Protein AF-A0A1I0U341-F1 (afdb_monomer_lite)

Sequence (70 aa):
MLLLIASGVLVGGFVYTYQVGKRQKTQGEYDTSVGEKVAAHPYVRNPVFIAYIVFVALLLGYIAYVALQT

Structure (mmCIF, N/CA/C/O backbone):
data_AF-A0A1I0U341-F1
#
_entry.id   AF-A0A1I0U341-F1
#
loop_
_atom_site.group_PDB
_atom_site.id
_atom_site.type_symbol
_atom_site.label_atom_id
_atom_site.label_alt_id
_atom_site.label_comp_id
_atom_site.label_asym_id
_atom_site.label_entity_id
_atom_site.label_seq_id
_atom_site.pdbx_PDB_ins_code
_atom_site.Cartn_x
_atom_site.Cartn_y
_atom_site.Cartn_z
_atom_site.occupancy
_atom_site.B_iso_or_equiv
_atom_site.auth_seq_id
_atom_site.auth_comp_id
_atom_site.auth_asym_id
_atom_site.auth_atom_id
_atom_site.pdbx_PDB_model_num
ATOM 1 N N . MET A 1 1 ? -3.770 5.129 21.200 1.00 81.75 1 MET A N 1
ATOM 2 C CA . MET A 1 1 ? -2.606 4.591 20.456 1.00 81.75 1 MET A CA 1
ATOM 3 C C . MET A 1 1 ? -2.994 4.126 19.054 1.00 81.75 1 MET A C 1
ATOM 5 O O . MET A 1 1 ? -2.543 4.752 18.108 1.00 81.75 1 MET A O 1
ATOM 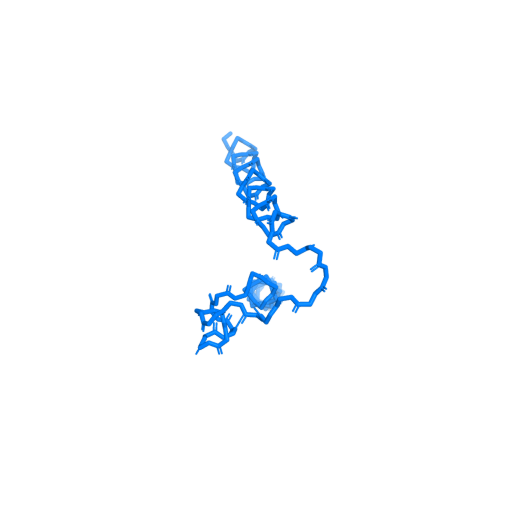9 N N . LEU A 1 2 ? -3.891 3.144 18.892 1.00 85.56 2 LEU A N 1
ATOM 10 C CA . LEU A 1 2 ? -4.342 2.666 17.568 1.00 85.56 2 LEU A CA 1
ATOM 11 C C . LEU A 1 2 ? -4.907 3.765 16.655 1.00 85.56 2 LEU A C 1
ATOM 13 O O . LEU A 1 2 ? -4.528 3.841 15.493 1.00 85.56 2 LEU A O 1
ATOM 17 N N . LEU A 1 3 ? -5.742 4.660 17.193 1.00 90.44 3 LEU A N 1
ATOM 18 C CA . LEU A 1 3 ? -6.286 5.783 16.422 1.00 90.44 3 LEU A CA 1
ATOM 19 C C . LEU A 1 3 ? -5.193 6.721 15.896 1.00 90.44 3 LEU A C 1
ATOM 21 O O . LEU A 1 3 ? -5.280 7.167 14.765 1.00 90.44 3 LEU A O 1
ATOM 25 N N . LEU A 1 4 ? -4.132 6.975 16.668 1.00 91.56 4 LEU A N 1
ATOM 26 C CA . LEU A 1 4 ? -3.023 7.825 16.219 1.00 91.56 4 LEU A CA 1
ATOM 27 C C . LEU A 1 4 ? -2.231 7.165 15.084 1.00 91.56 4 LEU A C 1
ATOM 29 O O . LEU A 1 4 ? -1.857 7.838 14.128 1.00 91.56 4 LEU A O 1
ATOM 33 N N . ILE A 1 5 ? -2.025 5.848 15.167 1.00 89.25 5 ILE A N 1
ATOM 34 C CA . ILE A 1 5 ? -1.354 5.066 14.121 1.00 89.25 5 ILE A CA 1
ATOM 35 C C . ILE A 1 5 ? -2.204 5.060 12.845 1.00 89.25 5 ILE A C 1
ATOM 37 O O . ILE A 1 5 ? -1.693 5.361 11.769 1.00 89.25 5 ILE A O 1
ATOM 41 N N . ALA A 1 6 ? -3.507 4.793 12.968 1.00 82.25 6 ALA A N 1
ATOM 42 C CA . ALA A 1 6 ? -4.438 4.808 11.843 1.00 82.25 6 ALA A CA 1
ATOM 43 C C . ALA A 1 6 ? -4.485 6.186 11.164 1.00 82.25 6 ALA A C 1
ATOM 45 O O . ALA A 1 6 ? -4.370 6.276 9.942 1.00 82.25 6 ALA A O 1
ATOM 46 N N . SER A 1 7 ? -4.558 7.264 11.950 1.00 87.94 7 SER A N 1
ATOM 47 C CA . SER A 1 7 ? -4.502 8.637 11.440 1.00 87.94 7 SER A CA 1
ATOM 48 C C . SER A 1 7 ? -3.199 8.922 10.695 1.00 87.94 7 SER A C 1
ATOM 50 O O . SER A 1 7 ? -3.231 9.519 9.623 1.00 87.94 7 SER A O 1
ATOM 52 N N . GLY A 1 8 ? -2.055 8.467 11.217 1.00 90.88 8 GLY A N 1
ATOM 53 C CA . GLY A 1 8 ? -0.758 8.628 10.556 1.00 90.88 8 GLY A CA 1
ATOM 54 C C . GLY A 1 8 ? -0.692 7.922 9.200 1.00 90.88 8 GLY A C 1
ATOM 55 O O . GLY A 1 8 ? -0.230 8.512 8.223 1.00 90.88 8 GLY A O 1
ATOM 56 N N . VAL A 1 9 ? -1.213 6.695 9.115 1.00 84.81 9 VAL A N 1
ATOM 57 C CA . VAL A 1 9 ? -1.284 5.932 7.857 1.00 84.81 9 VAL A CA 1
ATOM 58 C C . VAL A 1 9 ? -2.207 6.619 6.848 1.00 84.81 9 VAL A C 1
ATOM 60 O O . VAL A 1 9 ? -1.829 6.768 5.686 1.00 84.81 9 VAL A O 1
ATOM 63 N N . LEU A 1 10 ? -3.381 7.086 7.281 1.00 81.44 10 LEU A N 1
ATOM 64 C CA . LEU A 1 10 ? -4.340 7.773 6.410 1.00 81.44 10 LEU A CA 1
ATOM 65 C C . LEU A 1 10 ? -3.783 9.095 5.876 1.00 81.44 10 LEU A C 1
ATOM 67 O O . LEU A 1 10 ? -3.801 9.327 4.667 1.00 81.44 10 LEU A O 1
ATOM 71 N N . VAL A 1 11 ? -3.247 9.944 6.756 1.00 87.25 11 VAL A N 1
ATOM 72 C CA . VAL A 1 11 ? -2.679 11.243 6.369 1.00 87.25 11 VAL A CA 1
ATOM 73 C C . VAL A 1 11 ? -1.441 11.046 5.496 1.00 87.25 11 VAL A C 1
ATOM 75 O O . VAL A 1 11 ? -1.324 11.684 4.451 1.00 87.25 11 VAL A O 1
ATOM 78 N N . GLY A 1 12 ? -0.544 10.129 5.866 1.00 82.94 12 GLY A N 1
ATOM 79 C CA . GLY A 1 12 ? 0.650 9.816 5.083 1.00 82.94 12 GLY A CA 1
ATOM 80 C C . GLY A 1 12 ? 0.315 9.268 3.694 1.00 82.94 12 GLY A C 1
ATOM 81 O O . GLY A 1 12 ? 0.850 9.753 2.696 1.00 82.94 12 GLY A O 1
ATOM 82 N N . GLY A 1 13 ? -0.621 8.318 3.613 1.00 76.94 13 GLY A N 1
ATOM 83 C CA . GLY A 1 13 ? -1.098 7.752 2.351 1.00 76.94 13 GLY A CA 1
ATOM 84 C C . GLY A 1 13 ? -1.765 8.797 1.458 1.00 76.94 13 GLY A C 1
ATOM 85 O O . GLY A 1 13 ? -1.476 8.859 0.261 1.00 76.94 13 GLY A O 1
ATOM 86 N N . PHE A 1 14 ? -2.595 9.667 2.038 1.00 76.25 14 PHE A N 1
ATOM 87 C CA . PHE A 1 14 ? -3.231 10.770 1.321 1.00 76.25 14 PHE A CA 1
ATOM 88 C C . PHE A 1 14 ? -2.206 11.766 0.772 1.00 76.25 14 PHE A C 1
ATOM 90 O O . PHE A 1 14 ? -2.241 12.087 -0.414 1.00 76.25 14 PHE A O 1
ATOM 97 N N . VAL A 1 15 ? -1.254 12.213 1.597 1.00 83.31 15 VAL A N 1
ATOM 98 C CA . VAL A 1 15 ? -0.198 13.147 1.177 1.00 83.31 15 VAL A CA 1
ATOM 99 C C . VAL A 1 15 ? 0.664 12.535 0.074 1.00 83.31 15 VAL A C 1
ATOM 101 O O . VAL A 1 15 ? 0.935 13.201 -0.927 1.00 83.31 15 VAL A O 1
ATOM 104 N N . TYR A 1 16 ? 1.060 11.269 0.214 1.00 78.50 16 TYR A N 1
ATOM 105 C CA . TYR A 1 16 ? 1.830 10.560 -0.806 1.00 78.50 16 TYR A CA 1
ATOM 106 C C . TYR A 1 16 ? 1.055 10.464 -2.127 1.00 78.50 16 TYR A C 1
ATOM 108 O O . TYR A 1 16 ? 1.572 10.837 -3.181 1.00 78.50 16 TYR A O 1
ATOM 116 N N . THR A 1 17 ? -0.214 10.054 -2.063 1.00 78.19 17 THR A N 1
ATOM 117 C CA . THR A 1 17 ? -1.090 9.913 -3.237 1.00 78.19 17 THR A CA 1
ATOM 118 C C . THR A 1 17 ? -1.319 11.258 -3.919 1.00 78.19 17 THR A C 1
ATOM 120 O O . THR A 1 17 ? -1.209 11.365 -5.141 1.00 78.19 17 THR A O 1
ATOM 123 N N . TYR A 1 18 ? -1.558 12.310 -3.137 1.00 77.44 18 TYR A N 1
ATOM 124 C CA . TYR A 1 18 ? -1.722 13.669 -3.638 1.00 77.44 18 TYR A CA 1
ATOM 125 C C . TYR A 1 18 ? -0.455 14.177 -4.338 1.00 77.44 18 TYR A C 1
ATOM 127 O O . TYR A 1 18 ? -0.540 14.752 -5.423 1.00 77.44 18 TYR A O 1
ATOM 135 N N . GLN A 1 19 ? 0.734 13.937 -3.774 1.00 76.00 19 GLN A N 1
ATOM 136 C CA . GLN A 1 19 ? 2.001 14.330 -4.402 1.00 76.00 19 GLN A CA 1
ATOM 137 C C . GLN A 1 19 ? 2.277 13.563 -5.701 1.00 76.00 19 GLN A C 1
ATOM 139 O O . GLN A 1 19 ? 2.713 14.170 -6.682 1.00 76.00 19 GLN A O 1
ATOM 144 N N . VAL A 1 20 ? 2.007 12.255 -5.731 1.00 73.00 20 VAL A N 1
ATOM 145 C CA . VAL A 1 20 ? 2.161 11.425 -6.936 1.00 73.00 20 VAL A CA 1
ATOM 146 C C . VAL A 1 20 ? 1.189 11.878 -8.030 1.00 73.00 20 VAL A C 1
ATOM 148 O O . VAL A 1 20 ? 1.623 12.153 -9.150 1.00 73.00 20 VAL A O 1
ATOM 151 N N . GLY A 1 21 ? -0.092 12.060 -7.697 1.00 69.25 21 GLY A N 1
ATOM 152 C CA . GLY A 1 21 ? -1.106 12.537 -8.640 1.00 69.25 21 GLY A CA 1
ATOM 153 C C . GLY A 1 21 ? -0.828 13.956 -9.146 1.00 69.25 21 GLY A C 1
ATOM 154 O O . GLY A 1 21 ? -0.980 14.235 -10.334 1.00 69.25 21 GLY A O 1
ATOM 155 N N . LYS A 1 22 ? -0.332 14.853 -8.283 1.00 68.81 22 LYS A N 1
ATOM 156 C CA . LYS A 1 22 ? 0.065 16.214 -8.678 1.00 68.81 22 LYS A CA 1
ATOM 157 C C . LYS A 1 22 ? 1.236 16.212 -9.666 1.00 68.81 22 LYS A C 1
ATOM 159 O O . LYS A 1 22 ? 1.206 16.987 -10.617 1.00 68.81 22 LYS A O 1
ATOM 164 N N . ARG A 1 23 ? 2.229 15.333 -9.477 1.00 65.50 23 ARG A N 1
ATOM 165 C CA . ARG A 1 23 ? 3.360 15.173 -10.413 1.00 65.50 23 ARG A CA 1
ATOM 166 C C . ARG A 1 23 ? 2.923 14.601 -11.763 1.00 65.50 23 ARG A C 1
ATOM 168 O O . ARG A 1 23 ? 3.440 15.039 -12.786 1.00 65.50 23 ARG A O 1
ATOM 175 N N . GLN A 1 24 ? 1.951 13.688 -11.776 1.00 63.03 24 GLN A N 1
ATOM 176 C CA . GLN A 1 24 ? 1.343 13.197 -13.019 1.00 63.03 24 GLN A CA 1
ATOM 177 C C . GLN A 1 24 ? 0.535 14.285 -13.738 1.00 63.03 24 GLN A C 1
ATOM 179 O O . GLN A 1 24 ? 0.608 14.391 -14.957 1.00 63.03 24 GLN A O 1
ATOM 184 N N . LYS A 1 25 ? -0.168 15.155 -13.001 1.00 57.53 25 LYS A N 1
ATOM 185 C CA . LYS A 1 25 ? -0.954 16.256 -13.585 1.00 57.53 25 LYS A CA 1
ATOM 186 C C . LYS A 1 25 ? -0.090 17.302 -14.307 1.00 57.53 25 LYS A C 1
ATOM 188 O O . LYS A 1 25 ? -0.555 17.932 -15.244 1.00 57.53 25 LYS A O 1
ATOM 193 N N . THR A 1 26 ? 1.170 17.471 -13.899 1.00 56.09 26 THR A N 1
ATOM 194 C CA . THR A 1 26 ? 2.152 18.325 -14.597 1.00 56.09 26 THR A CA 1
ATOM 195 C C . THR A 1 26 ? 2.814 17.660 -15.811 1.00 56.09 26 THR A C 1
ATOM 197 O O . THR A 1 26 ? 3.621 18.305 -16.471 1.00 56.09 26 THR A O 1
ATOM 200 N N . GLN A 1 27 ? 2.511 16.388 -16.105 1.00 57.91 27 GLN A N 1
ATOM 201 C CA . GLN A 1 27 ? 3.120 15.613 -17.198 1.00 57.91 27 GLN A CA 1
ATOM 202 C C . GLN A 1 27 ? 2.207 15.381 -18.412 1.00 57.91 2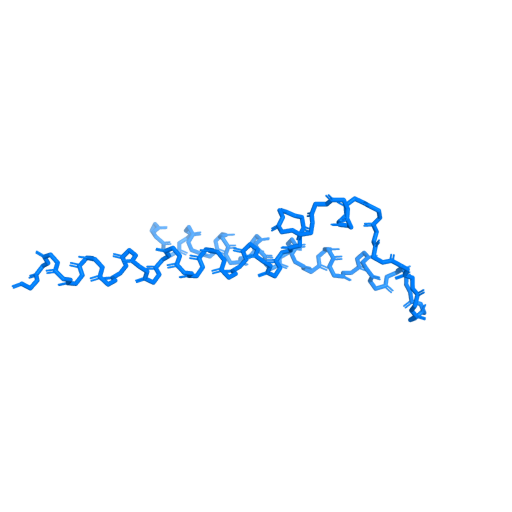7 GLN A C 1
ATOM 204 O O . GLN A 1 27 ? 2.606 14.661 -19.326 1.00 57.91 27 GLN A O 1
ATOM 209 N N . GLY A 1 28 ? 1.015 15.975 -18.473 1.00 56.25 28 GLY A N 1
ATOM 210 C CA . GLY A 1 28 ? 0.177 15.785 -19.651 1.00 56.25 28 GLY A CA 1
ATOM 211 C C . GLY A 1 28 ? -0.997 16.739 -19.749 1.00 56.25 28 GLY A C 1
ATOM 212 O O . GLY A 1 28 ? -2.011 16.557 -19.079 1.00 56.25 28 GLY A O 1
ATOM 213 N N . GLU A 1 29 ? -0.905 17.652 -20.712 1.00 55.75 29 GLU A N 1
ATOM 214 C CA . GLU A 1 29 ? -1.912 17.619 -21.769 1.00 55.75 29 GLU A CA 1
ATOM 215 C C . GLU A 1 29 ? -1.931 16.161 -22.282 1.00 55.75 29 GLU A C 1
ATOM 217 O O . GLU A 1 29 ? -0.915 15.633 -22.725 1.00 55.75 29 GLU A O 1
ATOM 222 N N . TYR A 1 30 ? -3.036 15.487 -21.995 1.00 60.50 30 TYR A N 1
ATOM 223 C CA . TYR A 1 30 ? -3.438 14.109 -22.284 1.00 60.50 30 TYR A CA 1
ATOM 224 C C . TYR A 1 30 ? -2.670 13.411 -23.445 1.00 60.50 30 TYR A C 1
ATOM 226 O O . TYR A 1 30 ? -2.617 13.960 -24.535 1.00 60.50 30 TYR A O 1
ATOM 234 N N . ASP A 1 31 ? -2.141 12.194 -23.203 1.00 61.53 31 ASP A N 1
ATOM 235 C CA . ASP A 1 31 ? -1.387 11.274 -24.109 1.00 61.53 31 ASP A CA 1
ATOM 236 C C . ASP A 1 31 ? 0.151 11.182 -23.993 1.00 61.53 31 ASP A C 1
ATOM 238 O O . ASP A 1 31 ? 0.854 10.858 -24.952 1.00 61.53 31 ASP A O 1
ATOM 242 N N . THR A 1 32 ? 0.722 11.327 -22.794 1.00 61.16 32 THR A N 1
ATOM 243 C CA . THR A 1 32 ? 2.082 10.812 -22.556 1.00 61.16 32 THR A CA 1
ATOM 244 C C . THR A 1 32 ? 2.059 9.317 -22.218 1.00 61.16 32 THR A C 1
ATOM 246 O O . THR A 1 32 ? 1.291 8.851 -21.375 1.00 61.16 32 THR A O 1
ATOM 249 N N . SER A 1 33 ? 2.906 8.536 -22.900 1.00 62.81 33 SER A N 1
ATOM 250 C CA . SER A 1 33 ? 3.057 7.092 -22.679 1.00 62.81 33 SER A CA 1
ATOM 251 C C . SER A 1 33 ? 3.306 6.783 -21.201 1.00 62.81 33 SER A C 1
ATOM 253 O O . SER A 1 33 ? 4.095 7.480 -20.557 1.00 62.81 33 SER A O 1
ATOM 255 N N . VAL A 1 34 ? 2.687 5.713 -20.679 1.00 65.62 34 VAL A N 1
ATOM 256 C CA . VAL A 1 34 ? 2.938 5.213 -19.316 1.00 65.62 34 VAL A CA 1
ATOM 257 C C . VAL A 1 34 ? 4.446 5.170 -19.081 1.00 65.62 34 VAL A C 1
ATOM 259 O O . VAL A 1 34 ? 5.165 4.524 -19.840 1.00 65.62 34 VAL A O 1
ATOM 262 N N . GLY A 1 35 ? 4.922 5.889 -18.057 1.00 67.06 35 GLY A N 1
ATOM 263 C CA . GLY A 1 35 ? 6.355 6.070 -17.832 1.00 67.06 35 GLY A CA 1
ATOM 264 C C . GLY A 1 35 ? 7.098 4.735 -17.870 1.00 67.06 35 GLY A C 1
ATOM 265 O O . GLY A 1 35 ? 6.665 3.773 -17.237 1.00 67.06 35 GLY A O 1
ATOM 266 N N . GLU A 1 36 ? 8.218 4.688 -18.593 1.00 66.31 36 GLU A N 1
ATOM 267 C CA . GLU A 1 36 ? 9.001 3.478 -18.907 1.00 66.31 36 GLU A CA 1
ATOM 268 C C . GLU A 1 36 ? 9.219 2.563 -17.686 1.00 66.31 36 GLU A C 1
ATOM 270 O O . GLU A 1 36 ? 9.133 1.340 -17.755 1.00 66.31 36 GLU A O 1
ATOM 275 N N . LYS A 1 37 ? 9.395 3.169 -16.508 1.00 65.56 37 LYS A N 1
ATOM 276 C CA . LYS A 1 37 ? 9.566 2.468 -15.232 1.00 65.56 37 LYS A CA 1
ATOM 277 C C . LYS A 1 37 ? 8.329 1.705 -14.756 1.00 65.56 37 LYS A C 1
ATOM 279 O O . LYS A 1 37 ? 8.513 0.669 -14.118 1.00 65.56 37 LYS A O 1
ATOM 284 N N . VAL A 1 38 ? 7.123 2.223 -14.991 1.00 63.69 38 VAL A N 1
ATOM 285 C CA . VAL A 1 38 ? 5.846 1.553 -14.687 1.00 63.69 38 VAL A CA 1
ATOM 286 C C . VAL A 1 38 ? 5.546 0.519 -15.766 1.00 63.69 38 VAL A C 1
ATOM 288 O O . VAL A 1 38 ? 5.177 -0.596 -15.421 1.00 63.69 38 VAL A O 1
ATOM 291 N N . ALA A 1 39 ? 5.795 0.836 -17.040 1.00 68.56 39 ALA A N 1
ATOM 292 C CA . ALA A 1 39 ? 5.638 -0.116 -18.143 1.00 68.56 39 ALA A CA 1
ATOM 293 C C . ALA A 1 39 ? 6.528 -1.362 -17.975 1.00 68.56 39 ALA A C 1
ATOM 295 O O . ALA A 1 39 ? 6.084 -2.474 -18.239 1.00 68.56 39 ALA A O 1
ATOM 296 N N . ALA A 1 40 ? 7.749 -1.193 -17.459 1.00 76.88 40 ALA A N 1
ATOM 297 C CA . ALA A 1 40 ? 8.654 -2.307 -17.184 1.00 76.88 40 ALA A CA 1
ATOM 298 C C . ALA A 1 40 ? 8.174 -3.223 -16.042 1.00 76.88 40 ALA A C 1
ATOM 300 O O . ALA A 1 40 ? 8.487 -4.407 -16.038 1.00 76.88 40 ALA A O 1
ATOM 301 N N . HIS A 1 41 ? 7.459 -2.685 -15.046 1.00 75.50 41 HIS A N 1
ATOM 302 C CA . HIS A 1 41 ? 6.996 -3.444 -13.876 1.00 75.50 41 HIS A CA 1
ATOM 303 C C . HIS A 1 41 ? 5.576 -3.013 -13.473 1.00 75.50 41 HIS A C 1
ATOM 305 O O . HIS A 1 41 ? 5.389 -2.403 -12.412 1.00 75.50 41 HIS A O 1
ATOM 311 N N . PRO A 1 42 ? 4.563 -3.320 -14.302 1.00 73.50 42 PRO A N 1
ATOM 312 C CA . PRO A 1 42 ? 3.232 -2.741 -14.167 1.00 73.50 42 PRO A CA 1
ATOM 313 C C . PRO A 1 42 ? 2.546 -3.160 -12.869 1.00 73.50 42 PRO A C 1
ATOM 315 O O . PRO A 1 42 ? 1.895 -2.337 -12.246 1.00 73.50 42 PRO A O 1
ATOM 318 N N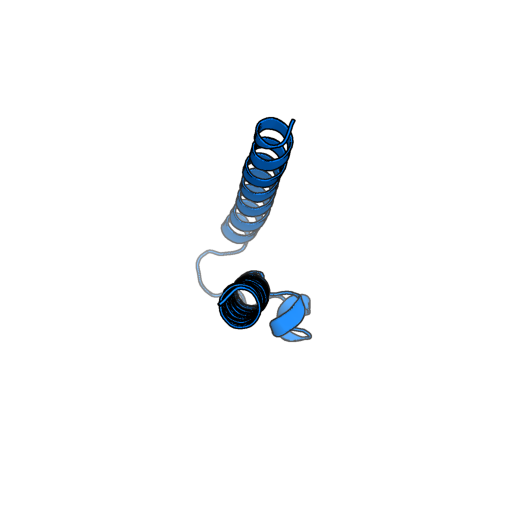 . TYR A 1 43 ? 2.753 -4.383 -12.386 1.00 73.38 43 TYR A N 1
ATOM 319 C CA . TYR A 1 43 ? 2.088 -4.870 -11.170 1.00 73.3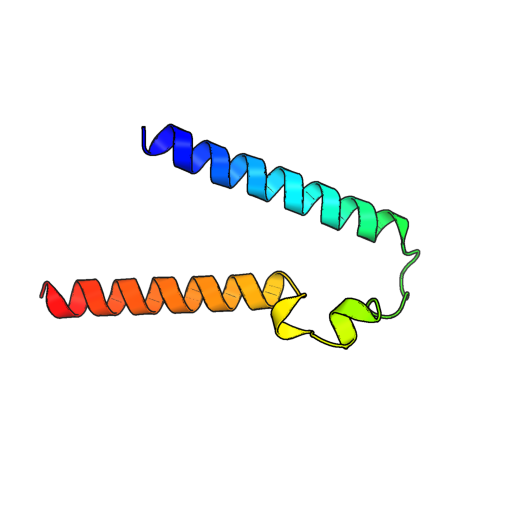8 43 TYR A CA 1
ATOM 320 C C . TYR A 1 43 ? 2.705 -4.351 -9.867 1.00 73.38 43 TYR A C 1
ATOM 322 O O . TYR A 1 43 ? 2.005 -4.181 -8.874 1.00 73.38 43 TYR A O 1
ATOM 330 N N . VAL A 1 44 ? 4.013 -4.082 -9.865 1.00 73.56 44 VAL A N 1
ATOM 331 C CA . VAL A 1 44 ? 4.761 -3.707 -8.650 1.00 73.56 44 VAL A CA 1
ATOM 332 C C . VAL A 1 44 ? 4.895 -2.191 -8.514 1.00 73.56 44 VAL A C 1
ATOM 334 O O . VAL A 1 44 ? 5.111 -1.682 -7.420 1.00 73.56 44 VAL A O 1
ATOM 337 N N . ARG A 1 45 ? 4.788 -1.445 -9.621 1.00 71.06 45 ARG A N 1
ATOM 338 C CA . ARG A 1 45 ? 4.937 0.019 -9.635 1.00 71.06 45 ARG A CA 1
ATOM 339 C C . ARG A 1 45 ? 3.651 0.775 -9.947 1.00 71.06 45 ARG A C 1
ATOM 341 O O . ARG A 1 45 ? 3.660 2.001 -9.878 1.00 71.06 45 ARG A O 1
ATOM 348 N N . ASN A 1 46 ? 2.559 0.081 -10.265 1.00 74.56 46 ASN A N 1
ATOM 349 C CA . ASN A 1 46 ? 1.247 0.704 -10.360 1.00 74.56 46 ASN A CA 1
ATOM 350 C C . ASN A 1 46 ? 0.520 0.583 -9.007 1.00 74.56 46 ASN A C 1
ATOM 352 O O . ASN A 1 46 ? 0.204 -0.532 -8.581 1.00 74.56 46 ASN A O 1
ATOM 356 N N . PRO A 1 47 ? 0.213 1.707 -8.339 1.00 72.75 47 PRO A N 1
ATOM 357 C CA . PRO A 1 47 ? -0.443 1.696 -7.034 1.00 72.75 47 PRO A CA 1
ATOM 358 C C . PRO A 1 47 ? -1.825 1.024 -7.049 1.00 72.75 47 PRO A C 1
ATOM 360 O O . PRO A 1 47 ? 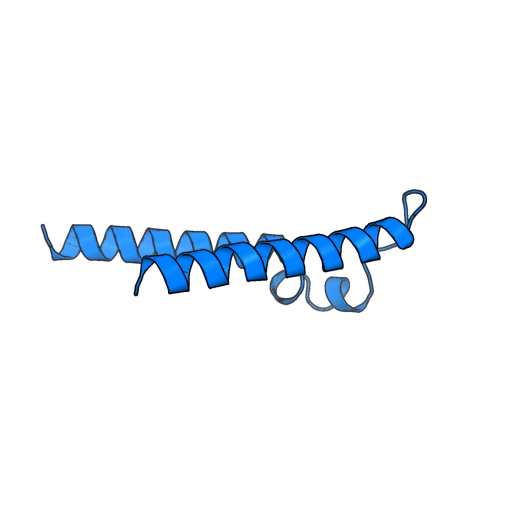-2.241 0.492 -6.023 1.00 72.75 47 PRO A O 1
ATOM 363 N N . VAL A 1 48 ? -2.515 0.980 -8.196 1.00 78.12 48 VAL A N 1
ATOM 364 C CA . VAL A 1 48 ? -3.815 0.302 -8.330 1.00 78.12 48 VAL A CA 1
ATOM 365 C C . VAL A 1 48 ? -3.672 -1.208 -8.126 1.00 78.12 48 VAL A C 1
ATOM 367 O O . VAL A 1 48 ? -4.432 -1.799 -7.363 1.00 78.12 48 VAL A O 1
ATOM 370 N N . PHE A 1 49 ? -2.666 -1.837 -8.745 1.00 77.38 49 PHE A N 1
ATOM 371 C CA . PHE A 1 49 ? -2.426 -3.274 -8.576 1.00 77.38 49 PHE A CA 1
ATOM 372 C C . PHE A 1 49 ? -2.031 -3.616 -7.137 1.00 77.38 49 PHE A C 1
ATOM 374 O O . PHE A 1 49 ? -2.550 -4.580 -6.576 1.00 77.38 49 PHE A O 1
ATOM 381 N N . ILE A 1 50 ? -1.184 -2.795 -6.510 1.00 77.69 50 ILE A N 1
ATOM 382 C CA . ILE A 1 50 ? -0.802 -2.977 -5.102 1.00 77.69 50 ILE A CA 1
ATOM 383 C C . ILE A 1 50 ? -2.037 -2.899 -4.193 1.00 77.69 50 ILE A C 1
ATOM 385 O O . ILE A 1 50 ? -2.192 -3.739 -3.309 1.00 77.69 50 ILE A O 1
ATOM 389 N N . ALA A 1 51 ? -2.940 -1.941 -4.428 1.00 80.94 51 ALA A N 1
ATOM 390 C CA . ALA A 1 51 ? -4.165 -1.804 -3.644 1.00 80.94 51 ALA A CA 1
ATOM 391 C C . ALA A 1 51 ? -5.046 -3.063 -3.719 1.00 80.94 51 ALA A C 1
ATOM 393 O O . ALA A 1 51 ? -5.498 -3.550 -2.682 1.00 80.94 51 ALA A O 1
ATOM 394 N N . TYR A 1 52 ? -5.233 -3.635 -4.914 1.00 83.38 52 TYR A N 1
ATOM 395 C CA . TYR A 1 52 ? -5.978 -4.889 -5.074 1.00 83.38 52 TYR A CA 1
ATOM 396 C C . TYR A 1 52 ? -5.300 -6.073 -4.378 1.00 83.38 52 TYR A C 1
ATOM 398 O O . TYR A 1 52 ? -5.986 -6.857 -3.725 1.00 83.38 52 TYR A O 1
ATOM 406 N N . ILE A 1 53 ? -3.972 -6.192 -4.461 1.00 85.56 53 ILE A N 1
ATOM 407 C CA . ILE A 1 53 ? -3.225 -7.262 -3.778 1.00 85.56 53 ILE A CA 1
ATOM 408 C C . ILE A 1 53 ? -3.411 -7.166 -2.261 1.00 85.56 53 ILE A C 1
ATOM 410 O O . ILE A 1 53 ? -3.733 -8.164 -1.617 1.00 85.56 53 ILE A O 1
ATOM 414 N N . VAL A 1 54 ? -3.254 -5.966 -1.691 1.00 86.94 54 VAL A N 1
ATOM 415 C CA . VAL A 1 54 ? -3.449 -5.735 -0.251 1.00 86.94 54 VAL A CA 1
ATOM 416 C C . VAL A 1 54 ? -4.889 -6.043 0.154 1.00 86.94 54 VAL A C 1
ATOM 418 O O . VAL A 1 54 ? -5.105 -6.723 1.155 1.00 86.94 54 VAL A O 1
ATOM 421 N N . PHE A 1 55 ? -5.871 -5.598 -0.632 1.00 88.38 55 PHE A N 1
ATOM 422 C CA . PHE A 1 55 ? -7.279 -5.886 -0.371 1.00 88.38 55 PHE A CA 1
ATOM 423 C C . PHE A 1 55 ? -7.562 -7.392 -0.344 1.00 88.38 55 PHE A C 1
ATOM 425 O O . PHE A 1 55 ? -8.146 -7.881 0.621 1.00 88.38 55 PHE A O 1
ATOM 432 N N . VAL A 1 56 ? -7.112 -8.138 -1.358 1.00 94.44 56 VAL A N 1
ATOM 433 C CA . VAL A 1 56 ? -7.307 -9.594 -1.425 1.00 94.44 56 VAL A CA 1
ATOM 434 C C . VAL A 1 56 ? -6.615 -10.291 -0.254 1.00 94.44 56 VAL A C 1
ATOM 436 O O . VAL A 1 56 ? -7.215 -11.163 0.368 1.00 94.44 56 VAL A O 1
ATOM 439 N N . ALA A 1 57 ? -5.393 -9.888 0.098 1.00 94.75 57 ALA A N 1
ATOM 440 C CA . ALA A 1 57 ? -4.675 -10.459 1.235 1.00 94.75 57 ALA A CA 1
ATOM 441 C C . ALA A 1 57 ? -5.424 -10.244 2.563 1.00 94.75 57 ALA A C 1
ATOM 443 O O . ALA A 1 57 ? -5.585 -11.187 3.339 1.00 94.75 57 ALA A O 1
ATOM 444 N N . LEU A 1 58 ? -5.928 -9.029 2.808 1.00 95.06 58 LEU A N 1
ATOM 445 C CA . LEU A 1 58 ? -6.724 -8.718 3.999 1.00 95.06 58 LEU A CA 1
ATOM 446 C C . LEU A 1 58 ? -8.054 -9.477 4.015 1.00 95.06 58 LEU A C 1
ATOM 448 O O . LEU A 1 58 ? -8.439 -10.003 5.057 1.00 95.06 58 LEU A O 1
ATOM 452 N N . LEU A 1 59 ? -8.735 -9.567 2.870 1.00 96.31 59 LEU A N 1
ATOM 453 C CA . LEU A 1 59 ? -9.991 -10.299 2.731 1.00 96.31 59 LEU A CA 1
ATOM 454 C C . LEU A 1 59 ? -9.804 -11.786 3.046 1.00 96.31 59 LEU A C 1
ATOM 456 O O . LEU A 1 59 ? -10.554 -12.341 3.845 1.00 96.31 59 LEU A O 1
ATOM 460 N N . LEU A 1 60 ? -8.787 -12.422 2.460 1.00 97.62 60 LEU A N 1
ATOM 461 C CA . LEU A 1 60 ? -8.472 -13.826 2.723 1.00 97.62 60 LEU A CA 1
ATOM 462 C C . LEU A 1 60 ? -8.076 -14.050 4.185 1.00 97.62 60 LEU A C 1
ATOM 464 O O . LEU A 1 60 ? -8.543 -15.007 4.797 1.00 97.62 60 LEU A O 1
ATOM 468 N N . GLY A 1 61 ? -7.271 -13.153 4.762 1.00 96.69 61 GLY A N 1
ATOM 469 C CA . GLY A 1 61 ? -6.919 -13.203 6.181 1.00 96.69 61 GLY A CA 1
ATOM 470 C C . GLY A 1 61 ? -8.144 -13.099 7.090 1.00 96.69 61 GLY A C 1
ATOM 471 O O . GLY A 1 61 ? -8.260 -13.855 8.052 1.00 96.69 61 GLY A O 1
ATOM 472 N N . TYR A 1 62 ? -9.092 -12.221 6.756 1.00 94.94 62 TYR A N 1
ATOM 473 C CA . TYR A 1 62 ? -10.349 -12.086 7.487 1.00 94.94 62 TYR A CA 1
ATOM 474 C C . TYR A 1 62 ? -11.230 -13.336 7.367 1.00 94.94 62 TYR A C 1
ATOM 476 O O . TYR A 1 62 ? -11.717 -13.832 8.380 1.00 94.94 62 TYR A O 1
ATOM 484 N N . ILE A 1 63 ? -11.390 -13.885 6.157 1.00 97.25 63 ILE A N 1
ATOM 485 C 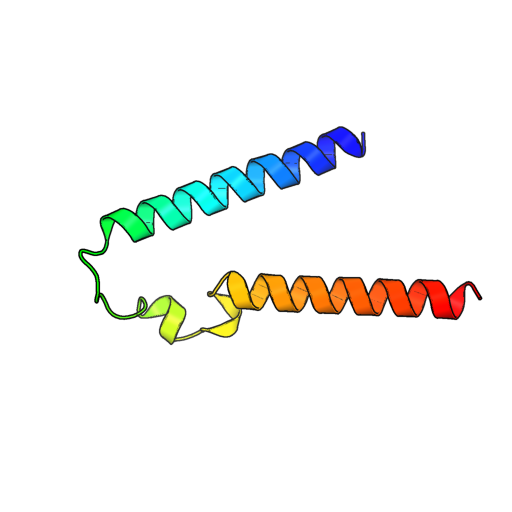CA . ILE A 1 63 ? -12.141 -15.132 5.939 1.00 97.25 63 ILE A CA 1
ATOM 486 C C . ILE A 1 63 ? -11.524 -16.274 6.752 1.00 97.25 63 ILE A C 1
ATOM 488 O O . ILE A 1 63 ? -12.248 -16.979 7.450 1.00 97.25 63 ILE A O 1
ATOM 492 N N . ALA A 1 64 ? -10.199 -16.437 6.706 1.00 97.38 64 ALA A N 1
ATOM 493 C CA . ALA A 1 64 ? -9.495 -17.467 7.467 1.00 97.38 64 ALA A CA 1
ATOM 494 C C . ALA A 1 64 ? -9.661 -17.281 8.983 1.00 97.38 64 ALA A C 1
ATOM 496 O O . ALA A 1 64 ? -9.908 -18.250 9.695 1.00 97.38 64 ALA A O 1
ATOM 497 N N . TYR A 1 65 ? -9.573 -16.042 9.473 1.00 96.31 65 TYR A N 1
ATOM 498 C CA . TYR A 1 65 ? -9.812 -15.717 10.879 1.00 96.31 65 TYR A CA 1
ATOM 499 C C . TYR A 1 65 ? -11.219 -16.130 11.327 1.00 96.31 65 TYR A C 1
ATOM 501 O O . TYR A 1 65 ? -11.363 -16.834 12.325 1.00 96.31 65 TYR A O 1
ATOM 509 N N . VAL A 1 66 ? -12.248 -15.750 10.563 1.00 97.44 66 VAL A N 1
ATOM 510 C CA . VAL A 1 66 ? -13.639 -16.125 10.857 1.00 97.44 66 VAL A CA 1
ATOM 511 C C . VAL A 1 66 ? -13.820 -17.644 10.797 1.00 97.44 66 VAL A C 1
ATOM 513 O O . VAL A 1 66 ? -14.456 -18.211 11.681 1.00 97.44 66 VAL A O 1
ATOM 516 N N . ALA A 1 67 ? -13.233 -18.308 9.799 1.00 96.75 67 ALA A N 1
ATOM 517 C CA . ALA A 1 67 ? -13.339 -19.754 9.622 1.00 96.75 67 ALA A CA 1
ATOM 518 C C . ALA A 1 67 ? -12.666 -20.567 10.741 1.00 96.75 67 ALA A C 1
ATOM 520 O O . ALA A 1 67 ? -13.124 -21.663 11.027 1.00 96.75 67 ALA A O 1
ATOM 521 N N . LEU A 1 68 ? -11.589 -20.060 11.353 1.00 96.44 68 LEU A N 1
ATOM 522 C CA . LEU A 1 68 ? -10.889 -20.729 12.461 1.00 96.44 68 LEU A CA 1
ATOM 523 C C . LEU A 1 68 ? -11.486 -20.416 13.837 1.00 96.44 68 LEU A C 1
ATOM 525 O O . LEU A 1 68 ? -11.243 -21.153 14.789 1.00 96.44 68 LEU A O 1
ATOM 529 N N . GLN A 1 69 ? -12.188 -19.290 13.961 1.00 89.88 69 GLN A N 1
ATOM 530 C CA . GLN A 1 69 ? -12.843 -18.888 15.204 1.00 89.88 69 GLN A CA 1
ATOM 531 C C . GLN A 1 69 ? -14.282 -19.420 15.326 1.00 89.88 69 GLN A C 1
ATOM 533 O O . GLN A 1 69 ? -14.844 -19.395 16.422 1.00 89.88 69 GLN A O 1
ATOM 538 N N . THR A 1 70 ? -14.865 -19.884 14.220 1.00 62.94 70 THR A N 1
ATOM 539 C CA . THR A 1 70 ? -16.130 -20.635 14.200 1.00 62.94 70 THR A CA 1
ATOM 540 C C . THR A 1 70 ? -15.856 -22.110 14.459 1.00 62.94 70 THR A C 1
ATOM 542 O O . THR A 1 70 ? -16.649 -22.724 15.204 1.00 62.94 70 THR A O 1
#

Secondary structure (DSSP, 8-state):
-HHHHHHHHHHHHHHHHHHHHHHHHTT-SS-----HHHHHSHHHH-HHHHHHHHHHHHHHHHHHHHHHH-

Radius of gyration: 17.02 Å; chains: 1; bounding box: 26×39×45 Å

pLDDT: mean 78.61, std 12.5, range [55.75, 97.62]

Organism: NCBI:txid150248

Foldseek 3Di:
DVVVVVVCCVVVVVVVVVVVVVVVVVVDPPDDDDPPVCVVPVCPPPVVNVVVVVVVVVVVVVVVVVVVVD